Protein AF-C9ZIF1-F1 (afdb_monomer)

Mean predicted aligned error: 5.61 Å

Foldseek 3Di:
DWWKKKKKKFFAQPWDKDFDDQKDWDDDPGGIIIIDIGDPPDDDDTMDGGTPDMDIDIDTHGDDPVNCVVVVVDDVVVSDVVVDDCPPDDD

Secondary structure (DSSP, 8-state):
--EEEEEEEEE-TT-EEEE-TT-EEEE-SSSEEEEEEE-TT-----EEEE---EEEEEEEEEPPHHHHHH-TTS-HHHHHHHH-S------

Nearest PDB structures (foldseek):
  2fe0-assembly1_A  TM=8.944E-01  e=5.170E-06  Leishmania major
  1r75-assembly1_A  TM=9.004E-01  e=1.266E-04  Leishmania major
  5dhd-assembly1_A  TM=4.316E-01  e=2.966E-01  Thermococcus kodakarensis KOD1
  2rtt-assembly1_A  TM=4.925E-01  e=2.357E+00  Streptomyces coelicolor
  3r8y-assembly1_C  TM=4.310E-01  e=1.383E+00  Bacillus anthracis

InterPro domains:
  IPR013780 Glycosyl hydrolase, all-beta [G3DSA:2.60.40.1180] (1-75)
  IPR015232 Domain of unknown function DUF1935 [PF09149] (1-61)
  IPR036310 Smp-1-like superfamily [SSF101601] (2-69)

Solvent-accessible surface area (backbone atoms only — not comparable to full-atom values): 5551 Å² total; per-residue (Å²): 129,66,43,26,36,43,39,40,35,43,29,36,73,84,39,52,67,45,64,27,91,80,28,46,72,43,85,54,101,82,18,35,42,32,40,37,77,44,54,61,96,61,86,78,65,53,70,53,74,49,80,79,45,72,50,78,49,77,46,81,38,68,68,49,72,68,56,39,70,76,37,74,91,52,61,64,70,64,46,50,69,72,72,48,91,72,70,84,71,85,127

pLDDT: mean 90.06, std 13.76, range [36.41, 98.5]

Radius of gyration: 15.65 Å; Cα contacts (8 Å, |Δi|>4): 151; chains: 1; bounding box: 36×19×42 Å

Sequence (91 aa):
KDYEFHVTFLFSANSLFEPLDKATAAQQDDGILCEVTIYPLETQRFVKGEITGYESKIDALLLSDDYFRLNEDRNPERYFRHTGPFKATSF

Structure (mmCIF, N/CA/C/O backbone):
data_AF-C9ZIF1-F1
#
_entry.id   AF-C9ZIF1-F1
#
loop_
_atom_site.group_PDB
_atom_site.id
_atom_site.type_symbol
_atom_site.label_atom_id
_atom_site.label_alt_id
_atom_site.label_comp_id
_atom_site.label_asym_id
_atom_site.label_entity_id
_atom_site.label_seq_id
_atom_site.pdbx_PDB_ins_code
_atom_site.Cartn_x
_atom_site.Cartn_y
_atom_site.Cartn_z
_atom_site.occupancy
_atom_site.B_iso_or_equiv
_atom_site.auth_seq_id
_atom_site.auth_comp_id
_atom_site.auth_asym_id
_atom_site.auth_atom_id
_atom_site.pdbx_PDB_model_num
ATOM 1 N N . LYS A 1 1 ? 8.724 -10.565 -13.217 1.00 78.81 1 LYS A N 1
ATOM 2 C CA . LYS A 1 1 ? 9.157 -9.615 -12.153 1.00 78.81 1 LYS A CA 1
ATOM 3 C C . LYS A 1 1 ? 8.775 -8.200 -12.583 1.00 78.81 1 LYS A C 1
ATOM 5 O O . LYS A 1 1 ? 9.604 -7.295 -12.521 1.00 78.81 1 LYS A O 1
ATOM 10 N N . ASP A 1 2 ? 7.545 -8.057 -13.070 1.00 90.00 2 ASP A N 1
ATOM 11 C CA . ASP A 1 2 ? 7.198 -7.015 -14.040 1.00 90.00 2 ASP A CA 1
ATOM 12 C C . ASP A 1 2 ? 6.083 -6.112 -13.536 1.00 90.00 2 ASP A C 1
ATOM 14 O O . ASP A 1 2 ? 5.647 -5.235 -14.265 1.00 90.00 2 ASP A O 1
ATOM 18 N N . TYR A 1 3 ? 5.640 -6.334 -12.302 1.00 93.25 3 TYR A N 1
ATOM 19 C CA . TYR A 1 3 ? 4.570 -5.583 -11.681 1.00 93.25 3 TYR A CA 1
ATOM 20 C C . TYR A 1 3 ? 4.997 -5.123 -10.297 1.00 93.25 3 TYR A C 1
ATOM 22 O O . TYR A 1 3 ? 5.690 -5.852 -9.582 1.00 93.25 3 TYR A O 1
ATOM 30 N N . GLU A 1 4 ? 4.563 -3.927 -9.943 1.00 96.56 4 GLU A N 1
ATOM 31 C CA . GLU A 1 4 ? 4.501 -3.442 -8.574 1.00 96.56 4 GLU A CA 1
ATOM 32 C C . GLU A 1 4 ? 3.075 -3.630 -8.053 1.00 96.56 4 GLU A C 1
ATOM 34 O O . GLU A 1 4 ? 2.103 -3.537 -8.808 1.00 96.56 4 GLU A O 1
ATOM 39 N N . PHE A 1 5 ? 2.950 -3.937 -6.767 1.00 97.69 5 PHE A N 1
ATOM 40 C CA . PHE A 1 5 ? 1.653 -4.109 -6.127 1.00 97.69 5 PHE A CA 1
ATOM 41 C C . PHE A 1 5 ? 1.299 -2.857 -5.350 1.00 97.69 5 PHE A C 1
ATOM 43 O O . PHE A 1 5 ? 2.052 -2.444 -4.472 1.00 97.69 5 PHE A O 1
ATOM 50 N N . HIS A 1 6 ? 0.145 -2.285 -5.662 1.00 98.12 6 HIS A N 1
ATOM 51 C CA . HIS A 1 6 ? -0.464 -1.213 -4.888 1.00 98.12 6 HIS A CA 1
ATOM 52 C C . HIS A 1 6 ? -1.496 -1.866 -3.980 1.00 98.12 6 HIS A C 1
ATOM 54 O O . HIS A 1 6 ? -2.486 -2.427 -4.452 1.00 98.12 6 HIS A O 1
ATOM 60 N N . VAL A 1 7 ? -1.193 -1.895 -2.685 1.00 98.25 7 VAL A N 1
ATOM 61 C CA . VAL A 1 7 ? -2.001 -2.560 -1.665 1.00 98.25 7 VAL A CA 1
ATOM 62 C C . VAL A 1 7 ? -2.691 -1.490 -0.839 1.00 98.25 7 VAL A C 1
ATOM 64 O O . VAL A 1 7 ? -2.024 -0.680 -0.199 1.00 98.25 7 VAL A O 1
ATOM 67 N N . THR A 1 8 ? -4.018 -1.534 -0.820 1.00 98.25 8 THR A N 1
ATOM 68 C CA . THR A 1 8 ? -4.864 -0.592 -0.089 1.00 98.25 8 THR A CA 1
ATOM 69 C C . THR A 1 8 ? -5.803 -1.365 0.823 1.00 98.25 8 THR A C 1
ATOM 71 O O . THR A 1 8 ? -6.475 -2.304 0.393 1.00 98.25 8 THR A O 1
ATOM 74 N N . PHE A 1 9 ? -5.852 -0.978 2.092 1.00 98.38 9 PHE A N 1
ATOM 75 C CA . PHE A 1 9 ? -6.803 -1.485 3.074 1.00 98.38 9 PHE A CA 1
ATOM 76 C C . PHE A 1 9 ? -7.558 -0.311 3.684 1.00 98.38 9 PHE A C 1
ATOM 78 O O . PHE A 1 9 ? -6.944 0.661 4.113 1.00 98.38 9 PHE A O 1
ATOM 85 N N . LEU A 1 10 ? -8.880 -0.420 3.764 1.00 98.38 10 LEU A N 1
ATOM 86 C CA . LEU A 1 10 ? -9.705 0.461 4.579 1.00 98.38 10 LEU A CA 1
ATOM 87 C C . LEU A 1 10 ? -10.047 -0.286 5.867 1.00 98.38 10 LEU A C 1
ATOM 89 O O . LEU A 1 10 ? -10.868 -1.203 5.865 1.00 98.38 10 LEU A O 1
ATOM 93 N N . PHE A 1 11 ? -9.379 0.070 6.959 1.00 98.38 11 PHE A N 1
ATOM 94 C CA . PHE A 1 11 ? -9.629 -0.509 8.275 1.00 98.38 11 PHE A CA 1
ATOM 95 C C . PHE A 1 11 ? -10.797 0.196 8.960 1.00 98.38 11 PHE A C 1
ATOM 97 O O . PHE A 1 11 ? -10.947 1.410 8.851 1.00 98.38 11 PHE A O 1
ATOM 104 N N . SER A 1 12 ? -11.609 -0.537 9.721 1.00 97.62 12 SER A N 1
ATOM 105 C CA . SER A 1 12 ? -12.698 0.065 10.496 1.00 97.62 12 SER A CA 1
ATOM 106 C C . SER A 1 12 ? -12.168 1.100 11.497 1.00 97.62 12 SER A C 1
ATOM 108 O O . SER A 1 12 ? -11.120 0.892 12.109 1.00 97.62 12 SER A O 1
ATOM 110 N N . ALA A 1 13 ? -12.922 2.180 11.728 1.00 95.62 13 ALA A N 1
ATOM 111 C CA . ALA A 1 13 ? -12.512 3.314 12.571 1.00 95.62 13 ALA A CA 1
ATOM 112 C C . ALA A 1 13 ? -12.170 2.961 14.037 1.00 95.62 13 ALA A C 1
ATOM 114 O O . ALA A 1 13 ? -11.503 3.731 14.722 1.00 95.62 13 ALA A O 1
ATOM 115 N N . ASN A 1 14 ? -12.623 1.805 14.532 1.00 95.50 14 ASN A N 1
ATOM 116 C CA . ASN A 1 14 ? -12.305 1.283 15.864 1.00 95.50 14 ASN A CA 1
ATOM 117 C C . ASN A 1 14 ? -11.057 0.377 15.903 1.00 95.50 14 ASN A C 1
ATOM 119 O O . ASN A 1 14 ? -10.762 -0.179 16.959 1.00 95.50 14 ASN A O 1
ATOM 123 N N . SER A 1 15 ? -10.345 0.201 14.786 1.00 96.94 15 SER A N 1
ATOM 124 C CA . SER A 1 15 ? -9.071 -0.527 14.755 1.00 96.94 15 SER A CA 1
ATOM 125 C C . SER A 1 15 ? -7.967 0.280 15.445 1.00 96.94 15 SER A C 1
ATOM 127 O O . SER A 1 15 ? -7.902 1.502 15.325 1.00 96.94 15 SER A O 1
ATOM 129 N N . LEU A 1 16 ? -7.068 -0.413 16.143 1.00 97.00 16 LEU A N 1
ATOM 130 C CA . LEU A 1 16 ? -5.946 0.172 16.876 1.00 97.00 16 LEU A CA 1
ATOM 131 C C . LEU A 1 16 ? -4.645 -0.422 16.343 1.00 97.00 16 LEU A C 1
ATOM 133 O O . LEU A 1 16 ? -4.205 -1.484 16.784 1.00 97.00 16 LEU A O 1
ATOM 137 N N . PHE A 1 17 ? -4.026 0.253 15.377 1.00 97.94 17 PHE A N 1
ATOM 138 C CA . PHE A 1 17 ? -2.802 -0.222 14.738 1.00 97.94 17 PHE A CA 1
ATOM 139 C C . PHE A 1 17 ? -1.834 0.917 14.419 1.00 97.94 17 PHE A C 1
ATOM 141 O O . PHE A 1 17 ? -2.212 2.086 14.365 1.00 97.94 17 PHE A O 1
ATOM 148 N N . GLU A 1 18 ? -0.578 0.551 14.182 1.00 97.69 18 GLU A N 1
ATOM 149 C CA . GLU A 1 18 ? 0.452 1.419 13.617 1.00 97.69 18 GLU A CA 1
ATOM 150 C C . GLU A 1 18 ? 0.818 0.946 12.197 1.00 97.69 18 GLU A C 1
ATOM 152 O O . GLU A 1 18 ? 0.973 -0.267 11.985 1.00 97.69 18 GLU A O 1
ATOM 157 N N . PRO A 1 19 ? 0.944 1.856 11.212 1.00 97.94 19 PRO A N 1
ATOM 158 C CA . PRO A 1 19 ? 1.539 1.520 9.926 1.00 97.94 19 PRO A CA 1
ATOM 159 C C . PRO A 1 19 ? 3.039 1.256 10.102 1.00 97.94 19 PRO A C 1
ATOM 161 O O . PRO A 1 19 ? 3.704 1.871 10.938 1.00 97.94 19 PRO A O 1
ATOM 164 N N . LEU A 1 20 ? 3.574 0.321 9.322 1.00 98.25 20 LEU A N 1
ATOM 165 C CA . LEU A 1 20 ? 4.973 -0.088 9.379 1.00 98.25 20 LEU A CA 1
ATOM 166 C C . LEU A 1 20 ? 5.717 0.295 8.101 1.00 98.25 20 LEU A C 1
ATOM 168 O O . LEU A 1 20 ? 5.166 0.267 7.005 1.00 98.25 20 LEU A O 1
ATOM 172 N N . ASP A 1 21 ? 7.015 0.556 8.245 1.00 96.69 21 ASP A N 1
A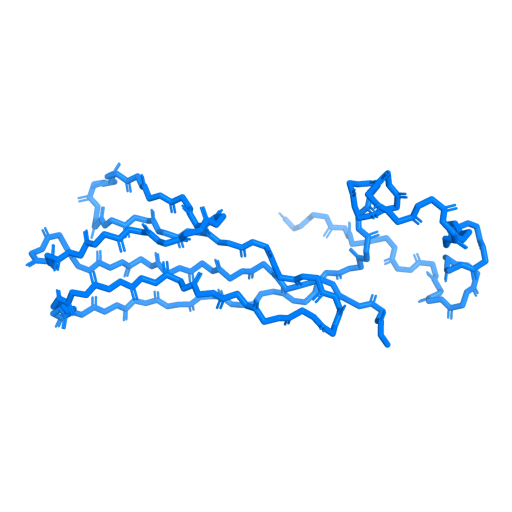TOM 173 C CA . ASP A 1 21 ? 7.939 0.796 7.135 1.00 96.69 21 ASP A CA 1
ATOM 174 C C . ASP A 1 21 ? 7.457 1.892 6.170 1.00 96.69 21 ASP A C 1
ATOM 176 O O . ASP A 1 21 ? 7.423 3.065 6.534 1.00 96.69 21 ASP A O 1
ATOM 180 N N . LYS A 1 22 ? 7.140 1.512 4.926 1.00 96.31 22 LYS A N 1
ATOM 181 C CA . LYS A 1 22 ? 6.700 2.415 3.855 1.00 96.31 22 LYS A CA 1
ATOM 182 C C . LYS A 1 22 ? 5.178 2.580 3.811 1.00 96.31 22 LYS A C 1
ATOM 184 O O . LYS A 1 22 ? 4.696 3.319 2.957 1.00 96.31 22 LYS A O 1
ATOM 189 N N . ALA A 1 23 ? 4.433 1.879 4.665 1.00 97.94 23 ALA A N 1
ATOM 190 C CA . ALA A 1 23 ? 2.987 1.999 4.702 1.00 97.94 23 ALA A CA 1
ATOM 191 C C . ALA A 1 23 ? 2.577 3.373 5.244 1.00 97.94 23 ALA A C 1
ATOM 193 O O . ALA A 1 23 ? 3.122 3.860 6.237 1.00 97.94 23 ALA A O 1
ATOM 194 N N . THR A 1 24 ? 1.593 3.993 4.607 1.00 98.00 24 THR A N 1
ATOM 195 C CA . THR A 1 24 ? 0.983 5.248 5.053 1.00 98.00 24 THR A CA 1
ATOM 196 C C . THR A 1 24 ? -0.422 4.965 5.560 1.00 98.00 24 THR A C 1
ATOM 198 O O . THR A 1 24 ? -1.091 4.070 5.054 1.00 98.00 24 THR A O 1
ATOM 201 N N . ALA A 1 25 ? -0.875 5.695 6.580 1.00 97.62 25 ALA A N 1
ATOM 202 C CA . ALA A 1 25 ? -2.239 5.591 7.089 1.00 97.62 25 ALA A CA 1
ATOM 203 C C . ALA A 1 25 ? -2.850 6.985 7.266 1.00 97.62 25 ALA A C 1
ATOM 205 O O . ALA A 1 25 ? -2.195 7.888 7.791 1.00 97.62 25 ALA A O 1
ATOM 206 N N . ALA A 1 26 ? -4.101 7.149 6.842 1.00 97.62 26 ALA A N 1
ATOM 207 C CA . ALA A 1 26 ? -4.859 8.390 6.943 1.00 97.62 26 ALA A CA 1
ATOM 208 C C . ALA A 1 26 ? -6.291 8.109 7.417 1.00 97.62 26 ALA A C 1
ATOM 210 O O . ALA A 1 26 ? -6.933 7.167 6.956 1.00 97.62 26 ALA A O 1
ATOM 211 N N . GLN A 1 27 ? -6.793 8.938 8.334 1.00 96.25 27 GLN A N 1
ATOM 212 C CA . GLN A 1 27 ? -8.197 8.891 8.751 1.00 96.25 27 GLN A CA 1
ATOM 213 C C . GLN A 1 27 ? -9.104 9.394 7.623 1.00 96.25 27 GLN A C 1
ATOM 215 O O . GLN A 1 27 ? -8.806 10.416 7.006 1.00 96.25 27 GLN A O 1
ATOM 220 N N . GLN A 1 28 ? -10.200 8.679 7.389 1.00 94.56 28 GLN A N 1
ATOM 221 C CA . GLN A 1 28 ? -11.266 8.989 6.437 1.00 94.56 28 GLN A CA 1
ATOM 222 C C . GLN A 1 28 ? -12.623 8.961 7.160 1.00 94.56 28 GLN A C 1
ATOM 224 O O . GLN A 1 28 ? -12.710 8.565 8.324 1.00 94.56 28 GLN A O 1
ATOM 229 N N . ASP A 1 29 ? -13.692 9.371 6.477 1.00 92.31 29 ASP A N 1
ATOM 230 C CA . ASP A 1 29 ? -15.042 9.410 7.061 1.00 92.31 29 ASP A CA 1
ATOM 231 C C . ASP A 1 29 ? -15.584 8.010 7.421 1.00 92.31 29 ASP A C 1
ATOM 233 O O . ASP A 1 29 ? -16.398 7.867 8.335 1.00 92.31 29 ASP A O 1
ATOM 237 N N . ASP A 1 30 ? -15.130 6.972 6.718 1.00 91.94 30 ASP A N 1
ATOM 238 C CA . ASP A 1 30 ? -15.598 5.585 6.807 1.00 91.94 30 ASP A CA 1
ATOM 239 C C . ASP A 1 30 ? -14.598 4.621 7.475 1.00 91.94 30 ASP A C 1
ATOM 241 O O . ASP A 1 30 ? -14.926 3.458 7.731 1.00 91.94 30 ASP A O 1
ATOM 245 N N . GLY A 1 31 ? -13.399 5.089 7.828 1.00 96.69 31 GLY A N 1
ATOM 246 C CA . GLY A 1 31 ? -12.367 4.257 8.436 1.00 96.69 31 GLY A CA 1
ATOM 247 C C . GLY A 1 31 ? -10.967 4.856 8.360 1.00 96.69 31 GLY A C 1
ATOM 248 O O . GLY A 1 31 ? -10.781 6.057 8.206 1.00 96.69 31 GLY A O 1
ATOM 249 N N . ILE A 1 32 ? -9.959 3.997 8.475 1.00 98.19 32 ILE A N 1
ATOM 250 C CA . ILE A 1 32 ? -8.547 4.357 8.35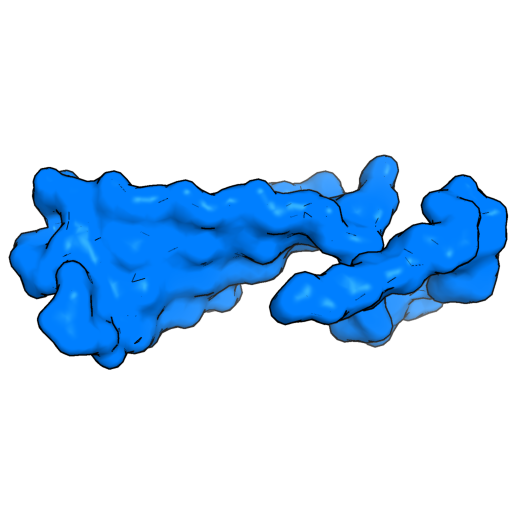1 1.00 98.19 32 ILE A CA 1
ATOM 251 C C . ILE A 1 32 ? -8.023 3.736 7.057 1.00 98.19 32 ILE A C 1
ATOM 253 O O . ILE A 1 32 ? -7.867 2.516 6.971 1.00 98.19 32 ILE A O 1
ATOM 257 N N . LEU A 1 33 ? -7.741 4.570 6.058 1.00 98.25 33 LEU A N 1
ATOM 258 C CA . LEU A 1 33 ? -7.153 4.138 4.794 1.00 98.25 33 LEU A CA 1
ATOM 259 C C . LEU A 1 33 ? -5.652 3.924 4.982 1.00 98.25 33 LEU A C 1
ATOM 261 O O . LEU A 1 33 ? -4.948 4.842 5.400 1.00 98.25 33 LEU A O 1
ATOM 265 N N . CYS A 1 34 ? -5.166 2.725 4.677 1.00 98.44 34 CYS A N 1
ATOM 266 C CA . CYS A 1 34 ? -3.759 2.366 4.754 1.00 98.44 34 CYS A CA 1
ATOM 267 C C . CYS A 1 34 ? -3.256 1.818 3.419 1.00 98.44 34 CYS A C 1
ATOM 269 O O . CYS A 1 34 ? -3.886 0.943 2.824 1.00 98.44 34 CYS A O 1
ATOM 271 N N . GLU A 1 35 ? -2.114 2.324 2.962 1.00 98.50 35 GLU A N 1
ATOM 272 C CA . GLU A 1 35 ? -1.603 2.089 1.613 1.00 98.50 35 GLU A CA 1
ATOM 273 C C . GLU A 1 35 ? -0.114 1.745 1.631 1.00 98.50 35 GLU A C 1
ATOM 275 O O . GLU A 1 35 ? 0.650 2.274 2.439 1.00 98.50 35 GLU A O 1
ATOM 280 N N . VAL A 1 36 ? 0.313 0.854 0.733 1.00 98.31 36 VAL A N 1
ATOM 281 C CA . VAL A 1 36 ? 1.731 0.568 0.489 1.00 98.31 36 VAL A CA 1
ATOM 282 C C . VAL A 1 36 ? 1.962 0.103 -0.951 1.00 98.31 36 VAL A C 1
ATOM 284 O O . VAL A 1 36 ? 1.173 -0.664 -1.507 1.00 98.31 36 VAL A O 1
ATOM 287 N N . THR A 1 37 ? 3.085 0.517 -1.541 1.00 98.12 37 THR A N 1
ATOM 288 C CA . THR A 1 37 ? 3.582 -0.029 -2.813 1.00 98.12 37 THR A CA 1
ATOM 289 C C . THR A 1 37 ? 4.672 -1.065 -2.546 1.00 98.12 37 THR A C 1
ATOM 291 O O . THR A 1 37 ? 5.639 -0.792 -1.831 1.00 98.12 37 THR A O 1
ATOM 294 N N . ILE A 1 38 ? 4.535 -2.256 -3.129 1.00 97.38 38 ILE A N 1
ATOM 295 C CA . ILE A 1 38 ? 5.483 -3.367 -2.984 1.00 97.38 38 ILE A CA 1
ATOM 296 C C . ILE A 1 38 ? 6.119 -3.664 -4.340 1.00 97.38 38 ILE A C 1
ATOM 298 O O . ILE A 1 38 ? 5.437 -4.047 -5.294 1.00 97.38 38 ILE A O 1
ATOM 302 N N . TYR A 1 39 ? 7.439 -3.516 -4.424 1.00 96.38 39 TYR A N 1
ATOM 303 C CA . TYR A 1 39 ? 8.187 -3.757 -5.651 1.00 96.38 39 TYR A CA 1
ATOM 304 C C . TYR A 1 39 ? 8.556 -5.241 -5.848 1.00 96.3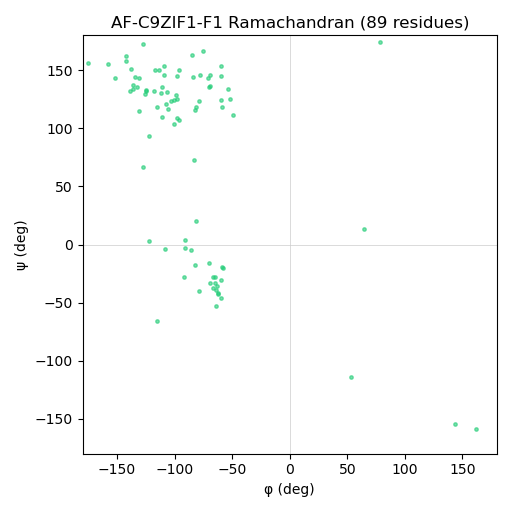8 39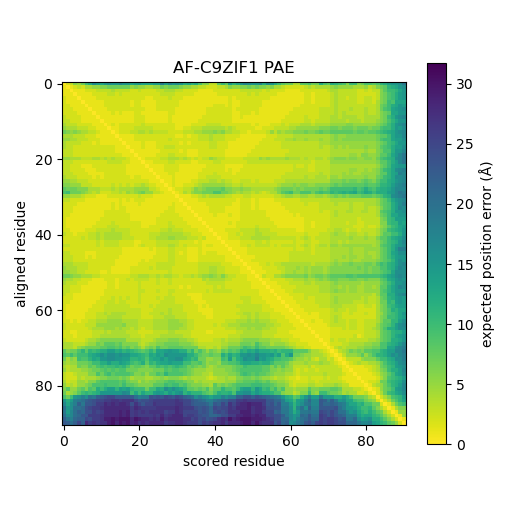 TYR A C 1
ATOM 306 O O . TYR A 1 39 ? 8.519 -6.037 -4.904 1.00 96.38 39 TYR A O 1
ATOM 314 N N . PRO A 1 40 ? 8.926 -5.663 -7.077 1.00 95.25 40 PRO A N 1
ATOM 315 C CA . PRO A 1 40 ? 9.288 -7.048 -7.350 1.00 95.25 40 PRO A CA 1
ATOM 316 C C . PRO A 1 40 ? 10.385 -7.590 -6.431 1.00 95.25 40 PRO A C 1
ATOM 318 O O . PRO A 1 40 ? 11.458 -7.002 -6.330 1.00 95.25 40 PRO A O 1
ATOM 321 N N . LEU A 1 41 ? 10.163 -8.799 -5.901 1.00 92.88 41 LEU A N 1
ATOM 322 C CA . LEU A 1 41 ? 11.093 -9.524 -5.017 1.00 92.88 41 LEU A CA 1
ATOM 323 C C . LEU A 1 41 ? 11.361 -8.843 -3.668 1.00 92.88 41 LEU A C 1
ATOM 325 O O . LEU A 1 41 ? 12.296 -9.232 -2.970 1.00 92.88 41 LEU A O 1
ATOM 329 N N . GLU A 1 42 ? 10.557 -7.851 -3.304 1.00 93.81 42 GLU A N 1
ATOM 330 C CA . GLU A 1 42 ? 10.606 -7.206 -2.002 1.00 93.81 42 GLU A CA 1
ATOM 331 C C . GLU A 1 42 ? 9.559 -7.823 -1.066 1.00 93.81 42 GLU A C 1
ATOM 333 O O . GLU A 1 42 ? 8.493 -8.266 -1.497 1.00 93.81 42 GLU A O 1
ATOM 338 N N . THR A 1 43 ? 9.862 -7.820 0.230 1.00 96.12 43 THR A N 1
ATOM 339 C CA . THR A 1 43 ? 8.881 -8.069 1.289 1.00 96.12 43 THR A CA 1
ATOM 340 C C . THR A 1 43 ? 8.684 -6.770 2.049 1.00 96.12 43 THR A C 1
ATOM 342 O O . THR A 1 43 ? 9.662 -6.162 2.481 1.00 96.12 43 THR A O 1
ATOM 345 N N . GLN A 1 44 ? 7.431 -6.366 2.244 1.00 96.62 44 GLN A N 1
ATOM 346 C CA . GLN A 1 44 ? 7.0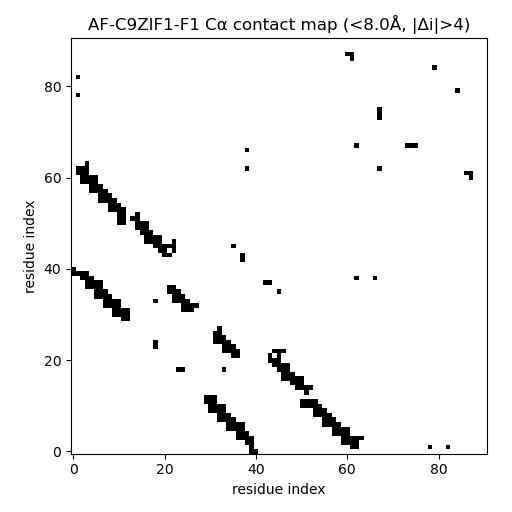72 -5.178 3.013 1.00 96.62 44 GLN A CA 1
ATOM 347 C C . GLN A 1 44 ? 6.234 -5.562 4.228 1.00 96.62 44 GLN A C 1
ATOM 349 O O . GLN A 1 44 ? 5.277 -6.331 4.111 1.00 96.62 44 GLN A O 1
ATOM 354 N N . ARG A 1 45 ? 6.599 -5.034 5.403 1.00 97.56 45 ARG A N 1
ATOM 355 C CA . ARG A 1 45 ? 5.705 -5.072 6.565 1.00 97.56 45 ARG A CA 1
ATOM 356 C C . ARG A 1 45 ? 4.661 -3.979 6.371 1.00 97.56 45 ARG A C 1
ATOM 358 O O . ARG A 1 45 ? 4.959 -2.943 5.792 1.00 97.56 45 ARG A O 1
ATOM 365 N N . PHE A 1 46 ? 3.443 -4.229 6.839 1.00 97.88 46 PHE A N 1
ATOM 366 C CA . PHE A 1 46 ? 2.307 -3.368 6.517 1.00 97.88 46 PHE A CA 1
ATOM 367 C C . PHE A 1 46 ? 1.746 -2.665 7.752 1.00 97.88 46 PHE A C 1
ATOM 369 O O . PHE A 1 46 ? 1.881 -1.455 7.886 1.00 97.88 46 PHE A O 1
ATOM 376 N N . VAL A 1 47 ? 1.184 -3.420 8.694 1.00 98.00 47 VAL A N 1
ATOM 377 C CA . VAL A 1 47 ? 0.587 -2.878 9.922 1.00 98.00 47 VAL A CA 1
ATOM 378 C C . VAL A 1 47 ? 0.861 -3.790 11.113 1.00 98.00 47 VAL A C 1
ATOM 380 O O . VAL A 1 47 ? 1.121 -4.986 10.947 1.00 98.00 47 VAL A O 1
ATOM 383 N N . LYS A 1 48 ? 0.783 -3.234 12.323 1.00 98.31 48 LYS A N 1
ATOM 384 C CA . LYS A 1 48 ? 0.848 -3.983 13.584 1.00 98.31 48 LYS A CA 1
ATOM 385 C C . LYS A 1 48 ? -0.171 -3.439 14.578 1.00 98.31 48 LYS A C 1
ATOM 387 O O . LYS A 1 48 ? -0.230 -2.237 14.800 1.00 98.31 48 LYS A O 1
ATOM 392 N N . GLY A 1 49 ? -0.939 -4.328 15.200 1.00 97.38 49 GLY A N 1
ATOM 393 C CA . GLY A 1 49 ? -1.943 -3.968 16.199 1.00 97.38 49 GLY A CA 1
ATOM 394 C C . GLY A 1 49 ? -3.185 -4.846 16.116 1.00 97.38 49 GLY A C 1
ATOM 395 O O . GLY A 1 49 ? -3.117 -5.985 15.651 1.00 97.38 49 GLY A O 1
ATOM 396 N N . GLU A 1 50 ? -4.307 -4.299 16.567 1.00 97.75 50 GLU A N 1
ATOM 397 C CA . GLU A 1 50 ? -5.610 -4.955 16.614 1.00 97.75 50 GLU A CA 1
ATOM 398 C C . GLU A 1 50 ? -6.519 -4.409 15.508 1.00 97.75 50 GLU A C 1
ATOM 400 O O . GLU A 1 50 ? -6.874 -3.228 15.490 1.00 97.75 50 GLU A O 1
ATOM 405 N N . ILE A 1 51 ? -6.898 -5.285 14.577 1.00 97.81 51 ILE A N 1
ATOM 406 C CA . ILE A 1 51 ? -7.802 -4.965 13.470 1.00 97.81 51 ILE A CA 1
ATOM 407 C C . ILE A 1 51 ? -9.177 -5.544 13.783 1.00 97.81 51 ILE A C 1
ATOM 409 O O . ILE A 1 51 ? -9.321 -6.748 13.996 1.00 97.81 51 ILE A O 1
ATOM 413 N N . THR A 1 52 ? -10.189 -4.685 13.784 1.0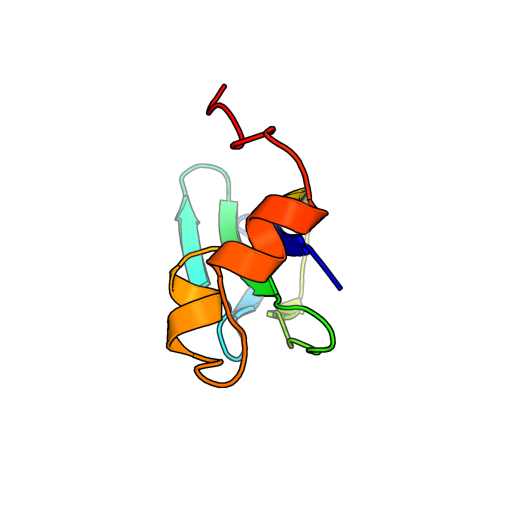0 96.00 52 THR A N 1
ATOM 414 C CA . THR A 1 52 ? -11.583 -5.046 14.086 1.00 96.00 52 THR A CA 1
ATOM 415 C C . THR A 1 52 ? -12.381 -5.421 12.836 1.00 96.00 52 THR A C 1
ATOM 417 O O . THR A 1 52 ? -13.303 -6.230 12.917 1.00 96.00 52 THR A O 1
ATOM 420 N N . GLY A 1 53 ? -12.015 -4.866 11.679 1.00 96.81 53 GLY A N 1
ATOM 421 C CA . GLY A 1 53 ? -12.631 -5.113 10.377 1.00 96.81 53 GLY A CA 1
ATOM 422 C C . GLY A 1 53 ? -11.867 -4.389 9.270 1.00 96.81 53 GLY A C 1
ATOM 423 O O . GLY A 1 53 ? -11.150 -3.422 9.543 1.00 96.81 53 GLY A O 1
ATOM 424 N N . TYR A 1 54 ? -11.970 -4.878 8.034 1.00 97.62 54 TYR A N 1
ATOM 425 C CA . TYR A 1 54 ? -11.313 -4.257 6.887 1.00 97.62 54 TYR A CA 1
ATOM 426 C C . TYR A 1 54 ? -11.969 -4.617 5.555 1.00 97.62 54 TYR A C 1
ATOM 428 O O . TYR A 1 54 ? -12.538 -5.698 5.399 1.00 97.62 54 TYR A O 1
ATOM 436 N N . GLU A 1 55 ? -11.783 -3.734 4.581 1.00 97.62 55 GLU A N 1
ATOM 437 C CA . GLU A 1 55 ? -11.929 -4.008 3.152 1.00 97.62 55 GLU A CA 1
ATOM 438 C C . GLU A 1 55 ? -10.573 -3.813 2.471 1.00 97.62 55 GLU A C 1
ATOM 440 O O . GLU A 1 55 ? -9.745 -3.031 2.945 1.00 97.62 55 GLU A O 1
ATOM 445 N N . SER A 1 56 ? -10.304 -4.540 1.386 1.00 97.25 56 SER A N 1
ATOM 446 C CA . SER A 1 56 ? -9.006 -4.474 0.715 1.00 97.25 56 SER A CA 1
ATOM 447 C C . SER A 1 56 ? -9.110 -4.444 -0.801 1.00 97.25 56 SER A C 1
ATOM 449 O O . SER A 1 56 ? -10.025 -5.001 -1.412 1.00 97.25 56 SER A O 1
ATOM 451 N N . LYS A 1 57 ? -8.115 -3.799 -1.406 1.00 97.88 57 LYS A N 1
ATOM 452 C CA . LYS A 1 57 ? -7.888 -3.743 -2.844 1.00 97.88 57 LYS A CA 1
ATOM 453 C C . LYS A 1 57 ? -6.402 -3.952 -3.109 1.00 97.88 57 LYS A C 1
ATOM 455 O O . LYS A 1 57 ? -5.556 -3.371 -2.433 1.00 97.88 57 LYS A O 1
ATOM 460 N N . ILE A 1 58 ? -6.088 -4.803 -4.079 1.00 97.31 58 ILE A N 1
ATOM 461 C CA . ILE A 1 58 ? -4.714 -5.050 -4.513 1.00 97.31 58 ILE A CA 1
ATOM 462 C C . ILE A 1 58 ? -4.679 -4.934 -6.030 1.00 97.31 58 ILE A C 1
ATOM 464 O O . ILE A 1 58 ? -5.277 -5.756 -6.724 1.00 97.31 58 ILE A O 1
ATOM 468 N N . ASP A 1 59 ? -3.955 -3.936 -6.525 1.00 97.44 59 ASP A N 1
ATOM 469 C CA . ASP A 1 59 ? -3.756 -3.710 -7.951 1.00 97.44 59 ASP A CA 1
ATOM 470 C C . ASP A 1 59 ? -2.328 -4.099 -8.348 1.00 97.44 59 ASP A C 1
ATOM 472 O O . ASP A 1 59 ? -1.352 -3.707 -7.705 1.00 97.44 59 ASP A O 1
ATOM 476 N N . ALA A 1 60 ? -2.198 -4.878 -9.422 1.00 95.94 60 ALA A N 1
ATOM 477 C CA . ALA A 1 60 ? -0.911 -5.187 -10.037 1.00 95.94 60 ALA A CA 1
ATOM 478 C C . ALA A 1 60 ? -0.676 -4.221 -11.202 1.00 95.94 60 ALA A C 1
ATOM 480 O O . ALA A 1 60 ? -1.315 -4.336 -12.250 1.00 95.94 60 ALA A O 1
ATOM 481 N N . LEU A 1 61 ? 0.235 -3.268 -11.018 1.00 94.56 61 LEU A N 1
ATOM 482 C CA . LEU A 1 61 ? 0.547 -2.232 -12.001 1.00 94.56 61 LEU A CA 1
ATOM 483 C C . LEU A 1 61 ? 1.920 -2.471 -12.618 1.00 94.56 61 LEU A C 1
ATOM 485 O O . LEU A 1 61 ? 2.779 -3.105 -12.011 1.00 94.56 61 LEU A O 1
ATOM 489 N N . LEU A 1 62 ? 2.131 -1.988 -13.845 1.00 93.75 62 LEU A N 1
ATOM 490 C CA . LEU A 1 62 ? 3.471 -1.978 -14.433 1.00 93.75 62 LEU A CA 1
ATOM 491 C C . LEU A 1 62 ? 4.415 -1.140 -13.564 1.00 93.75 62 LEU A C 1
ATOM 493 O O . LEU A 1 62 ? 3.983 -0.217 -12.879 1.00 93.75 62 LEU A O 1
ATOM 497 N N . LEU A 1 63 ? 5.703 -1.462 -13.631 1.00 93.38 63 LEU A N 1
ATOM 498 C CA . LEU A 1 63 ? 6.738 -0.777 -12.867 1.00 93.38 63 LEU A CA 1
ATOM 499 C C . LEU A 1 63 ? 6.758 0.708 -13.230 1.00 93.38 63 LEU A C 1
ATOM 501 O O . LEU A 1 63 ? 6.873 1.072 -14.404 1.00 93.38 63 LEU A O 1
ATOM 505 N N . SER A 1 64 ? 6.625 1.537 -12.205 1.00 92.75 64 SER A N 1
ATOM 506 C CA . SER A 1 64 ? 6.603 2.990 -12.298 1.00 92.75 64 SER A CA 1
ATOM 507 C C . SER A 1 64 ? 7.995 3.573 -12.547 1.00 92.75 64 SER A C 1
ATOM 509 O O . SER A 1 64 ? 9.024 2.919 -12.352 1.00 92.75 64 SER A O 1
ATOM 511 N N . ASP A 1 65 ? 8.044 4.851 -12.928 1.00 90.81 65 ASP A N 1
ATOM 512 C CA . ASP A 1 65 ? 9.306 5.595 -13.020 1.00 90.81 65 ASP A CA 1
ATOM 513 C C . ASP A 1 65 ? 10.024 5.651 -11.657 1.00 90.81 65 ASP A C 1
ATOM 515 O O . ASP A 1 65 ? 11.253 5.640 -11.600 1.00 90.81 65 ASP A O 1
ATOM 519 N N . ASP A 1 66 ? 9.277 5.640 -10.550 1.00 91.81 66 ASP A N 1
ATOM 520 C CA . ASP A 1 66 ? 9.807 5.604 -9.182 1.00 91.81 66 ASP A CA 1
ATOM 521 C C . ASP A 1 66 ? 10.604 4.327 -8.924 1.00 91.81 66 ASP A C 1
ATOM 523 O O . ASP A 1 66 ? 11.711 4.389 -8.381 1.00 91.81 66 ASP A O 1
ATOM 527 N N . TYR A 1 67 ? 10.099 3.182 -9.392 1.00 92.94 67 TYR A N 1
ATOM 528 C CA . TYR A 1 67 ? 10.833 1.925 -9.324 1.00 92.94 67 TYR A CA 1
ATOM 529 C C . TYR A 1 67 ? 12.169 2.004 -10.075 1.00 92.94 67 TYR A C 1
ATOM 531 O O . TYR A 1 67 ? 13.201 1.595 -9.536 1.00 92.94 67 TYR A O 1
ATOM 539 N N . PHE A 1 68 ? 12.177 2.545 -11.298 1.00 91.62 68 PHE A N 1
ATOM 540 C CA . PHE A 1 68 ? 13.397 2.646 -12.109 1.00 91.62 68 PHE A CA 1
ATOM 541 C C . PHE A 1 68 ? 14.400 3.658 -11.555 1.00 91.62 68 PHE A C 1
ATOM 543 O O . PHE A 1 68 ? 15.601 3.415 -11.630 1.00 91.62 68 PHE A O 1
ATOM 550 N N . ARG A 1 69 ? 13.936 4.748 -10.932 1.00 89.81 69 ARG A N 1
ATOM 551 C CA . ARG A 1 69 ? 14.815 5.695 -10.226 1.00 89.81 69 ARG A CA 1
ATOM 552 C C . ARG A 1 69 ? 15.531 5.052 -9.039 1.00 89.81 69 ARG A C 1
ATOM 554 O O . ARG A 1 69 ? 16.674 5.389 -8.768 1.00 89.81 69 ARG A O 1
ATOM 561 N N . LEU A 1 70 ? 14.873 4.129 -8.338 1.00 88.62 70 LEU A N 1
ATOM 562 C CA . LEU A 1 70 ? 15.458 3.408 -7.201 1.00 88.62 70 LEU A CA 1
ATOM 563 C C . LEU A 1 70 ? 16.335 2.213 -7.618 1.00 88.62 70 LEU A C 1
ATOM 565 O O . LEU A 1 70 ? 17.116 1.723 -6.806 1.00 88.62 70 LEU A O 1
ATOM 569 N N . ASN A 1 71 ? 16.204 1.738 -8.860 1.00 88.12 71 ASN A N 1
ATOM 570 C CA . ASN A 1 71 ? 16.911 0.577 -9.406 1.00 88.12 71 ASN A CA 1
ATOM 571 C C . ASN A 1 71 ? 17.599 0.968 -10.723 1.00 88.12 71 ASN A C 1
ATOM 573 O O . ASN A 1 71 ? 17.213 0.506 -11.799 1.00 88.12 71 ASN A O 1
ATOM 577 N N . GLU A 1 72 ? 18.603 1.848 -10.635 1.00 78.06 72 GLU A N 1
ATOM 578 C CA . GLU A 1 72 ? 19.313 2.421 -11.794 1.00 78.06 72 GLU A CA 1
ATOM 579 C C . GLU A 1 72 ? 19.956 1.362 -12.712 1.00 78.06 72 GLU A C 1
ATOM 581 O O . GLU A 1 72 ? 20.217 1.619 -13.887 1.00 78.06 72 GLU A O 1
ATOM 586 N N . ASP A 1 73 ? 20.187 0.147 -12.205 1.00 78.94 73 ASP A N 1
ATOM 587 C CA . ASP A 1 73 ? 20.698 -0.992 -12.970 1.00 78.94 73 ASP A CA 1
ATOM 588 C C . ASP A 1 73 ? 19.678 -1.551 -13.980 1.00 78.94 73 ASP A C 1
ATOM 590 O O . ASP A 1 73 ? 20.042 -2.289 -14.905 1.00 78.94 73 ASP A O 1
ATOM 594 N N . ARG A 1 74 ? 18.394 -1.197 -13.847 1.00 80.81 74 ARG A N 1
ATOM 595 C CA . ARG A 1 74 ? 17.332 -1.639 -14.751 1.00 80.81 74 ARG A CA 1
ATOM 596 C C . ARG A 1 74 ? 17.011 -0.604 -15.817 1.00 80.81 74 ARG A C 1
ATOM 598 O O . ARG A 1 74 ? 16.611 0.518 -15.546 1.00 80.81 74 ARG A O 1
ATOM 605 N N . ASN A 1 75 ? 17.087 -1.044 -17.073 1.00 84.62 75 ASN A N 1
ATOM 606 C CA . ASN A 1 75 ? 16.755 -0.215 -18.225 1.00 84.62 75 ASN A CA 1
ATOM 607 C C . ASN A 1 75 ? 15.224 -0.184 -18.473 1.00 84.62 75 ASN A C 1
ATOM 609 O O . ASN A 1 75 ? 14.659 -1.229 -18.831 1.00 84.62 75 ASN A O 1
ATOM 613 N N . PRO A 1 76 ? 14.563 0.987 -18.353 1.00 84.44 76 PRO A N 1
ATOM 614 C CA . PRO A 1 76 ? 13.116 1.112 -18.530 1.00 84.44 76 PRO A CA 1
ATOM 615 C C . PRO A 1 76 ? 12.668 0.832 -19.971 1.00 84.44 76 PRO A C 1
ATOM 617 O O . PRO A 1 76 ? 11.660 0.162 -20.186 1.00 84.44 76 PRO A O 1
ATOM 620 N N . GLU A 1 77 ? 13.432 1.249 -20.985 1.00 85.00 77 GLU A N 1
ATOM 621 C CA . GLU A 1 77 ? 13.084 1.001 -22.393 1.00 85.00 77 GLU A CA 1
ATOM 622 C C . GLU A 1 77 ? 13.045 -0.495 -22.718 1.00 85.00 77 GLU A C 1
ATOM 624 O O . GLU A 1 77 ? 12.152 -0.976 -23.422 1.00 85.00 77 GLU A O 1
ATOM 629 N N . ARG A 1 78 ? 14.015 -1.254 -22.189 1.00 85.69 78 ARG A N 1
ATOM 630 C CA . ARG A 1 78 ? 14.056 -2.711 -22.351 1.00 85.69 78 ARG A CA 1
ATOM 631 C C . ARG A 1 78 ? 12.858 -3.371 -21.673 1.00 85.69 78 ARG A C 1
ATOM 633 O O . ARG A 1 78 ? 12.314 -4.326 -22.226 1.00 85.69 78 ARG A O 1
ATOM 640 N N . TYR A 1 79 ? 12.462 -2.870 -20.506 1.00 86.44 79 TYR A N 1
ATOM 641 C CA . TYR A 1 79 ? 11.292 -3.351 -19.782 1.00 86.44 79 TYR A CA 1
ATOM 642 C C . TYR A 1 79 ? 9.996 -3.109 -20.569 1.00 86.44 79 TYR A C 1
ATOM 644 O O . TYR A 1 79 ? 9.288 -4.070 -20.856 1.00 86.44 79 TYR A O 1
ATOM 652 N N . PHE A 1 80 ? 9.725 -1.879 -21.016 1.00 83.31 80 PHE A N 1
ATOM 653 C CA . PHE A 1 80 ? 8.485 -1.566 -21.743 1.00 83.31 80 PHE A CA 1
ATOM 654 C C . PHE A 1 80 ? 8.397 -2.252 -23.111 1.00 83.31 80 PHE A C 1
ATOM 656 O O . PHE A 1 80 ? 7.311 -2.592 -23.577 1.00 83.31 80 PHE A O 1
ATOM 663 N N . ARG A 1 81 ? 9.539 -2.537 -23.749 1.00 84.62 81 ARG A N 1
ATOM 664 C CA . ARG A 1 81 ? 9.569 -3.387 -24.948 1.00 84.62 81 ARG A CA 1
ATOM 665 C C . ARG A 1 81 ? 9.136 -4.827 -24.647 1.00 84.62 81 ARG A C 1
ATOM 667 O O . ARG A 1 81 ? 8.557 -5.472 -25.516 1.00 84.62 81 ARG A O 1
ATOM 674 N N . HIS A 1 82 ? 9.437 -5.334 -23.451 1.00 81.88 82 HIS A N 1
ATOM 675 C CA . HIS A 1 82 ? 9.085 -6.687 -23.020 1.00 81.88 82 HIS A CA 1
ATOM 676 C C . HIS A 1 82 ? 7.621 -6.809 -22.576 1.00 81.88 82 HIS A C 1
ATOM 678 O O . HIS A 1 82 ? 6.980 -7.804 -22.903 1.00 81.88 82 HIS A O 1
ATOM 684 N N . THR A 1 83 ? 7.088 -5.815 -21.864 1.00 78.69 83 THR A N 1
ATOM 685 C CA . THR A 1 83 ? 5.740 -5.868 -21.272 1.00 78.69 83 THR A CA 1
ATOM 686 C C . THR A 1 83 ? 4.608 -5.432 -22.211 1.00 78.69 83 THR A C 1
ATOM 688 O O . THR A 1 83 ? 3.437 -5.618 -21.884 1.00 78.69 83 THR A O 1
ATOM 691 N N . GLY A 1 84 ? 4.928 -4.951 -23.419 1.00 66.56 84 GLY A N 1
ATOM 692 C CA . GLY A 1 84 ? 3.943 -4.602 -24.451 1.00 66.56 84 GLY A CA 1
ATOM 693 C C . GLY A 1 84 ? 3.248 -3.247 -24.214 1.00 66.56 84 GLY A C 1
ATOM 694 O O . GLY A 1 84 ? 3.467 -2.602 -23.192 1.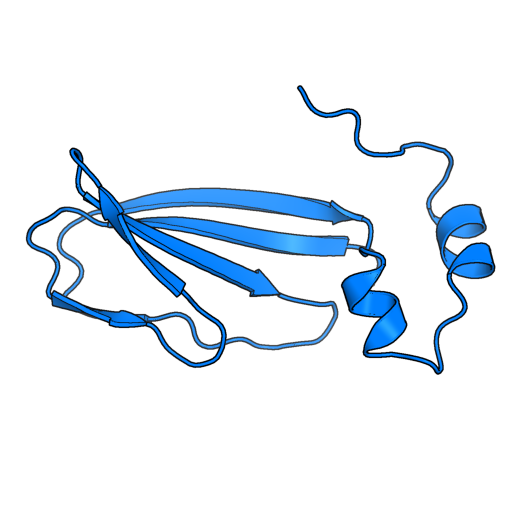00 66.56 84 GLY A O 1
ATOM 695 N N . PRO A 1 85 ? 2.412 -2.762 -25.156 1.00 57.28 85 PRO A N 1
ATOM 696 C CA . PRO A 1 85 ? 1.950 -1.371 -25.191 1.00 57.28 85 PRO A CA 1
ATOM 697 C C . PRO A 1 85 ? 0.778 -1.065 -24.243 1.00 57.28 85 PRO A C 1
ATOM 699 O O . PRO A 1 85 ? 0.079 -0.071 -24.435 1.00 57.28 85 PRO A O 1
ATOM 702 N N . PHE A 1 86 ? 0.534 -1.880 -23.219 1.00 53.88 86 PHE A N 1
ATOM 703 C CA . PHE A 1 86 ? -0.532 -1.613 -22.257 1.00 53.88 86 PHE A CA 1
ATOM 704 C C . PHE A 1 86 ? -0.033 -0.629 -21.197 1.00 53.88 86 PHE A C 1
ATOM 706 O O . PHE A 1 86 ? 0.205 -0.996 -20.051 1.00 53.88 86 PHE A O 1
ATOM 713 N N . LYS A 1 87 ? 0.128 0.649 -21.571 1.00 52.00 87 LYS A N 1
ATOM 714 C C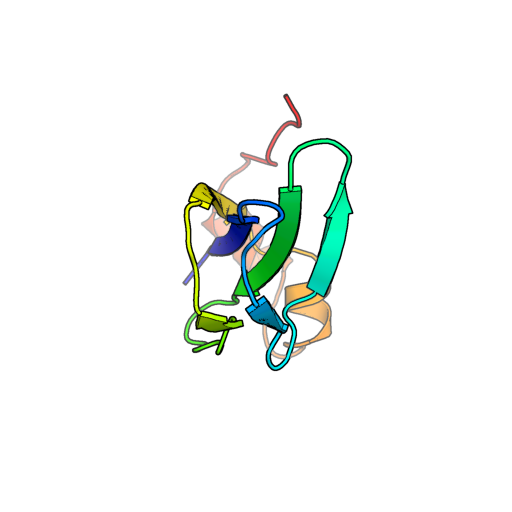A . LYS A 1 87 ? 0.107 1.716 -20.563 1.00 52.00 87 LYS A CA 1
ATOM 715 C C . LYS A 1 87 ? -1.246 1.618 -19.867 1.00 52.00 87 LYS A C 1
ATOM 717 O O . LYS A 1 87 ? -2.274 1.726 -20.538 1.00 52.00 87 LYS A O 1
ATOM 722 N N . ALA A 1 88 ? -1.236 1.359 -18.560 1.00 48.84 88 ALA A N 1
ATOM 723 C CA . ALA A 1 88 ? -2.439 1.349 -17.742 1.00 48.84 88 ALA A CA 1
ATOM 724 C C . ALA A 1 88 ? -3.220 2.636 -18.036 1.00 48.84 88 ALA A C 1
ATOM 726 O O . ALA A 1 88 ? -2.736 3.741 -17.798 1.00 48.84 88 ALA A O 1
ATOM 727 N N . THR A 1 89 ? -4.374 2.490 -18.677 1.00 44.28 89 THR A N 1
ATOM 728 C CA . THR A 1 89 ? -5.274 3.613 -18.911 1.00 44.28 89 THR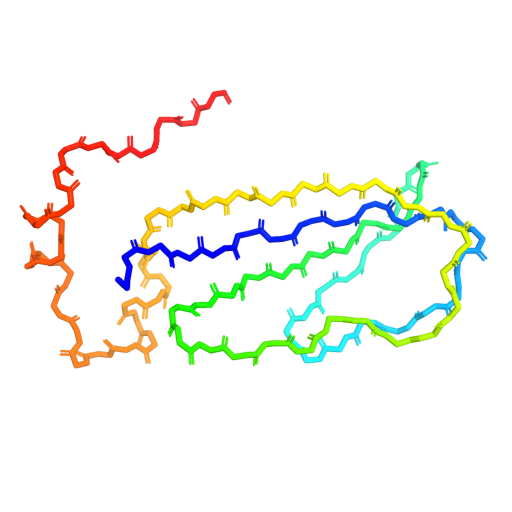 A CA 1
ATOM 729 C C . THR A 1 89 ? -6.035 3.776 -17.605 1.00 44.28 89 THR A C 1
ATOM 731 O O . THR A 1 89 ? -6.673 2.820 -17.169 1.00 44.28 89 THR A O 1
ATOM 734 N N . SER A 1 90 ? -5.897 4.925 -16.939 1.00 42.00 90 SER A N 1
ATOM 735 C CA . SER A 1 90 ? -6.743 5.268 -15.793 1.00 42.00 90 SER A CA 1
ATOM 736 C C . SER A 1 90 ? -8.209 5.100 -16.201 1.00 42.00 90 SER A C 1
ATOM 738 O O . SER A 1 90 ? -8.613 5.646 -17.231 1.00 42.00 90 SER A O 1
ATOM 740 N N . PHE A 1 91 ? -8.956 4.301 -15.437 1.00 36.41 91 PHE A N 1
ATOM 741 C CA . PHE A 1 91 ? -10.416 4.237 -15.511 1.00 36.41 91 PHE A CA 1
ATOM 742 C C . PHE A 1 91 ? -11.032 5.436 -14.792 1.00 36.41 91 PHE A C 1
ATOM 744 O O . PHE A 1 91 ? -10.439 5.866 -13.775 1.00 36.41 91 PHE A O 1
#

Organism: Trypanosoma brucei gambiense (strain MHOM/CI/86/DAL972) (NCBI:txid679716)